Protein AF-Q8EFC2-F1 (afdb_monomer_lite)

Structure (mmCIF, N/CA/C/O backbone):
data_AF-Q8EFC2-F1
#
_entry.id   AF-Q8EFC2-F1
#
loop_
_atom_site.group_PDB
_atom_site.id
_atom_site.type_symbol
_atom_site.label_atom_id
_atom_site.label_alt_id
_atom_site.label_comp_id
_atom_site.label_asym_id
_atom_site.label_entity_id
_atom_site.label_seq_id
_atom_site.pdbx_PDB_ins_code
_atom_site.Cartn_x
_atom_site.Cartn_y
_atom_site.Cartn_z
_atom_site.occupancy
_atom_site.B_iso_or_equiv
_atom_site.auth_seq_id
_atom_site.auth_comp_id
_atom_site.auth_asym_id
_atom_site.auth_atom_id
_atom_site.pdbx_PDB_model_num
ATOM 1 N N . MET A 1 1 ? 34.731 -32.583 42.833 1.00 42.94 1 MET A N 1
ATOM 2 C CA . MET A 1 1 ? 34.113 -32.515 41.490 1.00 42.94 1 MET A CA 1
ATOM 3 C C . MET A 1 1 ? 32.756 -33.190 41.585 1.00 42.94 1 MET A C 1
ATOM 5 O O . MET A 1 1 ? 32.535 -33.853 42.584 1.00 42.94 1 MET A O 1
ATOM 9 N N . ASP A 1 2 ? 31.865 -32.944 40.630 1.00 43.34 2 ASP A N 1
ATOM 10 C CA . ASP A 1 2 ? 30.459 -33.392 40.584 1.00 43.34 2 ASP A CA 1
ATOM 11 C C . ASP A 1 2 ? 29.440 -32.460 41.240 1.00 43.34 2 ASP A C 1
ATOM 13 O O . ASP A 1 2 ? 28.976 -32.687 42.354 1.00 43.34 2 ASP A O 1
ATOM 17 N N . LYS A 1 3 ? 29.041 -31.430 40.482 1.00 41.22 3 LYS A N 1
ATOM 18 C CA . LYS A 1 3 ? 27.658 -30.934 40.455 1.00 41.22 3 LYS A CA 1
ATOM 19 C C . LYS A 1 3 ? 27.324 -30.413 39.057 1.00 41.22 3 LYS A C 1
ATOM 21 O O . LYS A 1 3 ? 27.696 -29.307 38.693 1.00 41.22 3 LYS A O 1
ATOM 26 N N . LEU A 1 4 ? 26.580 -31.206 38.306 1.00 53.72 4 LEU A N 1
ATOM 27 C CA . LEU A 1 4 ? 25.557 -30.745 37.369 1.00 53.72 4 LEU A CA 1
ATOM 28 C C . LEU A 1 4 ? 24.415 -31.776 37.504 1.00 53.72 4 LEU A C 1
ATOM 30 O O . LEU A 1 4 ? 24.735 -32.934 37.781 1.00 53.72 4 LEU A O 1
ATOM 34 N N . PRO A 1 5 ? 23.125 -31.432 37.313 1.00 52.19 5 PRO A N 1
ATOM 35 C CA . PRO A 1 5 ? 22.729 -30.561 36.212 1.00 52.19 5 PRO A CA 1
ATOM 36 C C . PRO A 1 5 ? 21.422 -29.755 36.415 1.00 52.19 5 PRO A C 1
ATOM 38 O O . PRO A 1 5 ? 20.816 -29.762 37.477 1.00 52.19 5 PRO A O 1
ATOM 41 N N . PHE A 1 6 ? 20.979 -29.112 35.329 1.00 51.31 6 PHE A N 1
ATOM 42 C CA . PHE A 1 6 ? 19.567 -28.872 34.999 1.00 51.31 6 PHE A CA 1
ATOM 43 C C . PHE A 1 6 ? 18.726 -28.027 35.972 1.00 51.31 6 PHE A C 1
ATOM 45 O O . PHE A 1 6 ? 18.026 -28.560 36.817 1.00 51.31 6 PHE A O 1
ATOM 52 N N . MET A 1 7 ? 18.697 -26.711 35.756 1.00 48.56 7 MET A N 1
ATOM 53 C CA . MET A 1 7 ? 17.544 -25.812 35.990 1.00 48.56 7 MET A CA 1
ATOM 54 C C . MET A 1 7 ? 18.058 -24.399 35.694 1.00 48.56 7 MET A C 1
ATOM 56 O O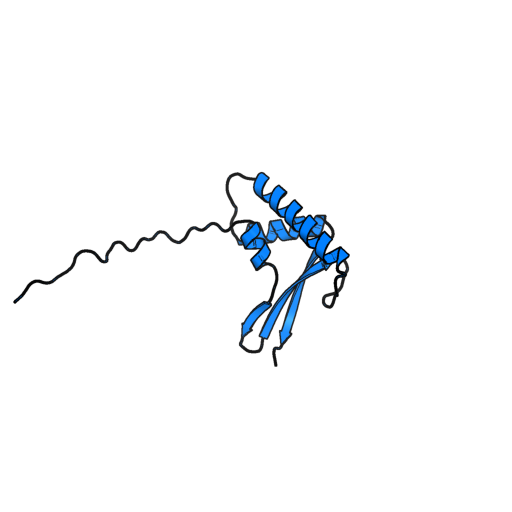 . MET A 1 7 ? 18.842 -23.858 36.458 1.00 48.56 7 MET A O 1
ATOM 60 N N . CYS A 1 8 ? 17.862 -23.833 34.505 1.00 45.88 8 CYS A N 1
ATOM 61 C CA . CYS A 1 8 ? 16.819 -22.815 34.327 1.00 45.88 8 CYS A CA 1
ATOM 62 C C . CYS A 1 8 ? 16.732 -22.319 32.864 1.00 45.88 8 CYS A C 1
ATOM 64 O O . CYS A 1 8 ? 16.289 -21.206 32.617 1.00 45.88 8 CYS A O 1
ATOM 66 N N . CYS A 1 9 ? 17.131 -23.110 31.864 1.00 48.31 9 CYS A N 1
ATOM 67 C CA . CYS A 1 9 ? 16.943 -22.741 30.446 1.00 48.31 9 CYS A CA 1
ATOM 68 C C . CYS A 1 9 ? 15.582 -23.200 29.883 1.00 48.31 9 CYS A C 1
ATOM 70 O O . CYS A 1 9 ? 15.455 -23.456 28.692 1.00 48.31 9 CYS A O 1
ATOM 72 N N . LEU A 1 10 ? 14.568 -23.331 30.745 1.00 48.47 10 LEU A N 1
ATOM 73 C CA . LEU A 1 10 ? 13.222 -23.813 30.407 1.00 48.47 10 LEU A CA 1
ATOM 74 C C . LEU A 1 10 ? 12.133 -22.771 30.692 1.00 48.47 10 LEU A C 1
ATOM 76 O O . LEU A 1 10 ? 10.983 -23.103 30.946 1.00 48.47 10 LEU A O 1
ATOM 80 N N . LEU A 1 11 ? 12.483 -21.492 30.596 1.00 51.72 11 LEU A N 1
ATOM 81 C CA . LEU A 1 11 ? 11.512 -20.455 30.269 1.00 51.72 11 LEU A CA 1
ATOM 82 C C . LEU A 1 11 ? 11.810 -20.014 28.844 1.00 51.72 11 LEU A C 1
ATOM 84 O O . LEU A 1 11 ? 12.255 -18.902 28.578 1.00 51.72 11 LEU A O 1
ATOM 88 N N . ALA A 1 12 ? 11.577 -20.953 27.922 1.00 47.91 12 ALA A N 1
ATOM 89 C CA . ALA A 1 12 ? 11.133 -20.620 26.585 1.00 47.91 12 ALA A CA 1
ATOM 90 C C . ALA A 1 12 ? 9.891 -19.747 26.770 1.00 47.91 12 ALA A C 1
ATOM 92 O O . ALA A 1 12 ? 8.781 -20.229 26.990 1.00 47.91 12 ALA A O 1
ATOM 93 N N . VAL A 1 13 ? 10.141 -18.443 26.794 1.00 47.25 13 VAL A N 1
ATOM 94 C CA . VAL A 1 13 ? 9.182 -17.361 26.666 1.00 47.25 13 VAL A CA 1
ATOM 95 C C . VAL A 1 13 ? 8.493 -17.609 25.325 1.00 47.25 13 VAL A C 1
ATOM 97 O O . VAL A 1 13 ? 8.854 -17.056 24.296 1.00 47.25 13 VAL A O 1
ATOM 100 N N . LEU A 1 14 ? 7.493 -18.493 25.343 1.00 47.53 14 LEU A N 1
ATOM 101 C CA . LEU A 1 14 ? 6.465 -18.676 24.323 1.00 47.53 14 LEU A CA 1
ATOM 102 C C . LEU A 1 14 ? 5.513 -17.474 24.349 1.00 47.53 14 LEU A C 1
ATOM 104 O O . LEU A 1 14 ? 4.299 -17.606 24.226 1.00 47.53 14 LEU A O 1
ATOM 108 N N . PHE A 1 15 ? 6.066 -16.272 24.481 1.00 45.75 15 PHE A N 1
ATOM 109 C CA . PHE A 1 15 ? 5.449 -15.129 23.856 1.00 45.75 15 PHE A CA 1
ATOM 110 C C . PHE A 1 15 ? 5.815 -15.306 22.394 1.00 45.75 15 PHE A C 1
ATOM 112 O O . PHE A 1 15 ? 6.843 -14.818 21.932 1.00 45.75 15 PHE A O 1
ATOM 119 N N . GLY A 1 16 ? 4.982 -16.049 21.656 1.00 38.81 16 GLY A N 1
ATOM 120 C CA . GLY A 1 16 ? 4.881 -15.766 20.234 1.00 38.81 16 GLY A CA 1
ATOM 121 C C . GLY A 1 16 ? 4.770 -14.251 20.151 1.00 38.81 16 GLY A C 1
ATOM 122 O O . GLY A 1 16 ? 3.900 -13.695 20.827 1.00 38.81 16 GLY A O 1
ATOM 123 N N . CYS A 1 17 ? 5.728 -13.595 19.488 1.00 49.59 17 CYS A N 1
ATOM 124 C CA . CYS A 1 17 ? 5.719 -12.155 19.285 1.00 49.59 17 CYS A CA 1
ATOM 125 C C . CYS A 1 17 ? 4.403 -11.819 18.591 1.00 49.59 17 CYS A C 1
ATOM 127 O O . CYS A 1 17 ? 4.303 -11.770 17.372 1.00 49.59 17 CYS A O 1
ATOM 129 N N . ASN A 1 18 ? 3.363 -11.604 19.387 1.00 43.41 18 ASN A N 1
ATOM 130 C CA . ASN A 1 18 ? 2.073 -11.119 18.962 1.00 43.41 18 ASN A CA 1
ATOM 131 C C . ASN A 1 18 ? 2.218 -9.601 18.882 1.00 43.41 18 ASN A C 1
ATOM 133 O O . ASN A 1 18 ? 1.435 -8.841 19.447 1.00 43.41 18 ASN A O 1
ATOM 137 N N . THR A 1 19 ? 3.275 -9.145 18.204 1.00 52.53 19 THR A N 1
ATOM 138 C CA . THR A 1 19 ? 3.332 -7.800 17.667 1.00 52.53 19 THR A CA 1
ATOM 139 C C . THR A 1 19 ? 2.287 -7.806 16.570 1.00 52.53 19 THR A C 1
ATOM 141 O O . THR A 1 19 ? 2.577 -8.056 15.401 1.00 52.53 19 THR A O 1
ATOM 144 N N . LYS A 1 20 ? 1.021 -7.630 16.960 1.00 60.59 20 LYS A N 1
ATOM 145 C CA . LYS A 1 20 ? -0.027 -7.259 16.025 1.00 60.59 20 LYS A CA 1
ATOM 146 C C . LYS A 1 20 ? 0.461 -5.952 15.411 1.00 60.59 20 LYS A C 1
ATOM 148 O O . LYS A 1 20 ? 0.366 -4.909 16.048 1.00 60.59 20 LYS A O 1
ATOM 153 N N . GLY A 1 21 ? 1.075 -6.042 14.230 1.00 75.25 21 GLY A N 1
ATOM 154 C CA . GLY A 1 21 ? 1.606 -4.880 13.522 1.00 75.25 21 GLY A CA 1
ATOM 155 C C . GLY A 1 21 ? 0.529 -3.808 13.368 1.00 75.25 21 GLY A C 1
ATOM 156 O O . GLY A 1 21 ? -0.670 -4.107 13.407 1.00 75.25 21 GLY A O 1
ATOM 157 N N . THR A 1 22 ? 0.937 -2.555 13.225 1.00 91.31 22 THR A N 1
ATOM 158 C CA . THR A 1 22 ? -0.002 -1.442 13.060 1.00 91.31 22 THR A CA 1
ATOM 159 C C . THR A 1 22 ? -0.396 -1.267 11.590 1.00 91.31 22 THR A C 1
ATOM 161 O O . THR A 1 22 ? 0.180 -1.904 10.700 1.00 91.31 22 THR A O 1
ATOM 164 N N . TYR A 1 23 ? -1.374 -0.403 11.309 1.00 94.00 23 TYR A N 1
ATOM 165 C CA . TYR A 1 23 ? -1.682 -0.019 9.929 1.00 94.00 23 TYR A CA 1
ATOM 166 C C . TYR A 1 23 ? -0.494 0.691 9.269 1.00 94.00 23 TYR A C 1
ATOM 168 O O . TYR A 1 23 ? -0.197 0.414 8.115 1.00 94.00 23 TYR A O 1
ATOM 176 N N . GLU A 1 24 ? 0.238 1.524 10.012 1.00 93.81 24 GLU A N 1
ATOM 177 C CA . GLU A 1 24 ? 1.437 2.225 9.538 1.00 93.81 24 GLU A CA 1
ATOM 178 C C . GLU A 1 24 ? 2.588 1.262 9.224 1.00 93.81 24 GLU A C 1
ATOM 180 O O . GLU A 1 24 ? 3.358 1.490 8.297 1.00 93.81 24 GLU A O 1
ATOM 185 N N . GLN A 1 25 ? 2.737 0.178 9.992 1.00 93.00 25 GLN A N 1
ATOM 186 C CA . GLN A 1 25 ? 3.691 -0.872 9.638 1.00 93.00 25 GLN A CA 1
ATOM 187 C C . GLN A 1 25 ? 3.241 -1.608 8.374 1.00 93.00 25 GLN A C 1
ATOM 189 O O . GLN A 1 25 ? 4.031 -1.782 7.453 1.00 93.00 25 GLN A O 1
ATOM 194 N N . THR A 1 26 ? 1.964 -1.988 8.322 1.00 94.00 26 THR A N 1
ATOM 195 C CA . THR A 1 26 ? 1.392 -2.716 7.183 1.00 94.00 26 THR A CA 1
ATOM 196 C C . THR A 1 26 ? 1.517 -1.899 5.890 1.00 94.00 26 THR A C 1
ATOM 198 O O . THR A 1 26 ? 1.879 -2.447 4.856 1.00 94.00 26 THR A O 1
ATOM 201 N N . SER A 1 27 ? 1.296 -0.580 5.932 1.00 95.00 27 SER A N 1
ATOM 202 C CA . SER A 1 27 ? 1.414 0.281 4.749 1.00 95.00 27 SER A CA 1
ATOM 203 C C . SER A 1 27 ? 2.839 0.422 4.228 1.00 95.00 27 SER A C 1
ATOM 205 O O . SER A 1 27 ? 3.024 0.496 3.018 1.00 95.00 27 SER A O 1
ATOM 207 N N . ARG A 1 28 ? 3.844 0.413 5.112 1.00 94.19 28 ARG A N 1
ATOM 208 C CA . ARG A 1 28 ? 5.256 0.390 4.699 1.00 94.19 28 ARG A CA 1
ATOM 209 C C . ARG A 1 28 ? 5.638 -0.915 4.007 1.00 94.19 28 ARG A C 1
ATOM 211 O O . ARG A 1 28 ? 6.487 -0.898 3.131 1.00 94.19 28 ARG A O 1
ATOM 218 N N . GLU A 1 29 ? 5.023 -2.029 4.392 1.00 93.00 29 GLU A N 1
ATOM 219 C CA . GLU A 1 29 ? 5.275 -3.349 3.794 1.00 93.00 29 GLU A CA 1
ATOM 220 C C . GLU A 1 29 ? 4.533 -3.550 2.455 1.00 93.00 29 GLU A C 1
ATOM 222 O O . GLU A 1 29 ? 4.880 -4.441 1.672 1.00 93.00 29 GLU A O 1
ATOM 227 N N . LEU A 1 30 ? 3.519 -2.721 2.172 1.00 94.75 30 LEU A N 1
ATOM 228 C CA . LEU A 1 30 ? 2.776 -2.739 0.908 1.00 94.75 30 LEU A CA 1
ATOM 229 C C . LEU A 1 30 ? 3.555 -2.140 -0.266 1.00 94.75 30 LEU A C 1
ATOM 231 O O . LEU A 1 30 ? 3.200 -2.424 -1.404 1.00 94.75 30 LEU A O 1
ATOM 235 N N . THR A 1 31 ? 4.598 -1.347 -0.023 1.00 93.12 31 THR A N 1
ATOM 236 C CA . THR A 1 31 ? 5.408 -0.720 -1.076 1.00 93.12 31 THR A CA 1
ATOM 237 C C . THR A 1 31 ? 6.857 -1.198 -1.041 1.00 93.12 31 THR A C 1
ATOM 239 O O . THR A 1 31 ? 7.330 -1.753 -0.051 1.00 93.12 31 THR A O 1
ATOM 242 N N . GLY A 1 32 ? 7.574 -0.985 -2.143 1.00 91.50 32 GLY A N 1
ATOM 243 C CA . GLY A 1 32 ? 8.983 -1.338 -2.279 1.00 91.50 32 GLY A CA 1
ATOM 244 C C . GLY A 1 32 ? 9.218 -2.690 -2.950 1.00 91.50 32 GLY A C 1
ATOM 245 O O . GLY A 1 32 ? 8.302 -3.319 -3.481 1.00 91.50 32 GLY A O 1
ATOM 246 N N . LEU A 1 33 ? 10.488 -3.097 -2.959 1.00 91.62 33 LEU A N 1
ATOM 247 C CA . LEU A 1 33 ? 10.965 -4.310 -3.617 1.00 91.62 33 LEU A CA 1
ATOM 248 C C . LEU A 1 33 ? 10.860 -5.523 -2.688 1.00 91.62 33 LEU A C 1
ATOM 250 O O . LEU A 1 33 ? 11.395 -5.520 -1.581 1.00 91.62 33 LEU A O 1
ATOM 254 N N . GLU A 1 34 ? 10.238 -6.584 -3.184 1.00 93.12 34 GLU A N 1
ATOM 255 C CA . GLU A 1 34 ? 10.191 -7.900 -2.559 1.00 93.12 34 GLU A CA 1
ATOM 256 C C . GLU A 1 34 ? 10.978 -8.900 -3.410 1.00 93.12 34 GLU A C 1
ATOM 258 O O . GLU A 1 34 ? 10.577 -9.239 -4.521 1.00 93.12 34 GLU A O 1
ATOM 263 N N . LEU A 1 35 ? 12.125 -9.356 -2.905 1.00 92.56 35 LEU A N 1
ATOM 264 C CA . LEU A 1 35 ? 12.964 -10.341 -3.589 1.00 92.56 35 LEU A CA 1
ATOM 265 C C . LEU A 1 35 ? 12.445 -11.755 -3.334 1.00 92.56 35 LEU A C 1
ATOM 267 O O . LEU A 1 35 ? 12.299 -12.165 -2.183 1.00 92.56 35 LEU A O 1
ATOM 271 N N . ILE A 1 36 ? 12.239 -12.516 -4.406 1.00 92.94 36 ILE A N 1
ATOM 272 C CA . ILE A 1 36 ? 11.828 -13.926 -4.342 1.00 92.94 36 ILE A CA 1
ATOM 273 C C . ILE A 1 36 ? 13.006 -14.849 -4.670 1.00 92.94 36 ILE A C 1
ATOM 275 O O . ILE A 1 36 ? 13.135 -15.933 -4.103 1.00 92.94 36 ILE A O 1
ATOM 279 N N . ALA A 1 37 ? 13.897 -14.405 -5.556 1.00 92.00 37 ALA A N 1
ATOM 280 C CA . ALA A 1 37 ? 15.157 -15.061 -5.881 1.00 92.00 37 ALA A CA 1
ATOM 281 C C . ALA A 1 37 ? 16.236 -13.998 -6.179 1.00 92.00 37 ALA A C 1
ATOM 283 O O . ALA A 1 37 ? 15.898 -12.827 -6.349 1.00 92.00 37 ALA A O 1
ATOM 284 N N . PRO A 1 38 ? 17.530 -14.364 -6.285 1.00 89.56 38 PRO A N 1
ATOM 285 C CA . PRO A 1 38 ? 18.608 -13.392 -6.509 1.00 89.56 38 PRO A CA 1
ATOM 286 C C . PRO A 1 38 ? 18.410 -12.459 -7.715 1.00 89.56 38 PRO A C 1
ATOM 288 O O . PRO A 1 38 ? 18.847 -11.315 -7.669 1.00 89.56 38 PRO A O 1
ATOM 291 N N . HIS A 1 39 ? 17.727 -12.932 -8.761 1.00 91.75 39 HIS A N 1
ATOM 292 C CA . HIS A 1 39 ? 17.485 -12.189 -10.003 1.00 91.75 39 HIS A CA 1
ATOM 293 C C . HIS A 1 39 ? 16.000 -11.925 -10.276 1.00 91.75 39 HIS A C 1
ATOM 295 O O . HIS A 1 39 ? 15.657 -11.526 -11.383 1.00 91.75 39 HIS A O 1
ATOM 301 N N . LEU A 1 40 ? 15.116 -12.182 -9.306 1.00 93.44 40 LEU A N 1
ATOM 302 C CA . LEU A 1 40 ? 13.669 -12.068 -9.480 1.00 93.44 40 LEU A CA 1
ATOM 303 C C . LEU A 1 40 ? 13.030 -11.453 -8.239 1.00 93.44 40 LEU A C 1
ATOM 305 O O . LEU A 1 40 ? 13.190 -11.958 -7.123 1.00 93.44 40 LEU A O 1
ATOM 309 N N . GLY A 1 41 ? 12.249 -10.404 -8.445 1.00 94.38 41 GLY A N 1
ATOM 310 C CA . GLY A 1 41 ? 11.455 -9.794 -7.392 1.00 94.38 41 GLY A CA 1
ATOM 311 C C . GLY A 1 41 ? 10.206 -9.118 -7.924 1.00 94.38 41 GLY A C 1
ATOM 312 O O . GLY A 1 41 ? 9.967 -9.073 -9.127 1.00 94.38 41 GLY A O 1
ATOM 313 N N . TYR A 1 42 ? 9.428 -8.574 -7.002 1.00 93.31 42 TYR A N 1
ATOM 314 C CA . TYR A 1 42 ? 8.252 -7.773 -7.294 1.00 93.31 42 TYR A CA 1
ATOM 315 C C . TYR A 1 42 ? 8.433 -6.376 -6.722 1.00 93.31 42 TYR A C 1
ATOM 317 O O . TYR A 1 42 ? 8.739 -6.223 -5.538 1.00 93.31 42 TYR A O 1
ATOM 325 N N . PHE A 1 43 ? 8.234 -5.352 -7.541 1.00 92.69 43 PHE A N 1
ATOM 326 C CA . PHE A 1 43 ? 8.177 -3.976 -7.078 1.00 92.69 43 PHE A CA 1
ATOM 327 C C . PHE A 1 43 ? 6.729 -3.547 -6.910 1.00 92.69 43 PHE A C 1
ATOM 329 O O . PHE A 1 43 ? 5.919 -3.669 -7.826 1.00 92.69 43 PHE A O 1
ATOM 336 N N . LYS A 1 44 ? 6.403 -3.075 -5.708 1.00 93.62 44 LYS A N 1
ATOM 337 C CA . LYS A 1 44 ? 5.058 -2.643 -5.338 1.00 93.62 44 LYS A CA 1
ATOM 338 C C . LYS A 1 44 ? 5.049 -1.132 -5.156 1.00 93.62 44 LYS A C 1
ATOM 340 O O . LYS A 1 44 ? 5.848 -0.595 -4.381 1.00 93.62 44 LYS A O 1
ATOM 345 N N . SER A 1 45 ? 4.136 -0.441 -5.821 1.00 94.12 45 SER A N 1
ATOM 346 C CA . SER A 1 45 ? 4.044 1.020 -5.774 1.00 94.12 45 SER A CA 1
ATOM 347 C C . SER A 1 45 ? 2.597 1.494 -5.879 1.00 94.12 45 SER A C 1
ATOM 349 O O . SER A 1 45 ? 1.722 0.789 -6.380 1.00 94.12 45 SER A O 1
ATOM 351 N N . TRP A 1 46 ? 2.336 2.696 -5.367 1.00 95.75 46 TRP A N 1
ATOM 352 C CA . TRP A 1 46 ? 1.060 3.377 -5.570 1.00 95.75 46 TRP A CA 1
ATOM 353 C C . TRP A 1 46 ? 1.122 4.206 -6.843 1.00 95.75 46 TRP A C 1
ATOM 355 O O . TRP A 1 46 ? 2.098 4.922 -7.061 1.00 95.75 46 TRP A O 1
ATOM 365 N N . VAL A 1 47 ? 0.054 4.159 -7.630 1.00 95.94 47 VAL A N 1
ATOM 366 C CA . VAL A 1 47 ? -0.139 5.028 -8.794 1.00 95.94 47 VAL A CA 1
ATOM 367 C C . VAL A 1 47 ? -1.575 5.558 -8.804 1.00 95.94 47 VAL A C 1
ATOM 369 O O . VAL A 1 47 ? -2.458 4.938 -8.194 1.00 95.94 47 VAL A O 1
ATOM 372 N N . PRO A 1 48 ? -1.849 6.680 -9.489 1.00 96.31 48 PRO A N 1
ATOM 373 C CA . PRO A 1 48 ? -3.215 7.124 -9.716 1.00 96.31 48 PRO A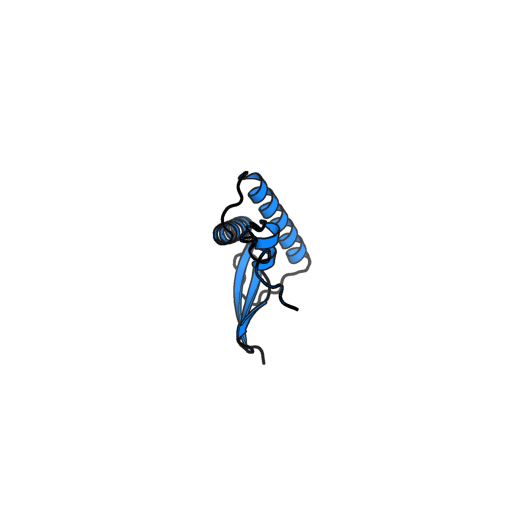 CA 1
ATOM 374 C C . PRO A 1 48 ? -4.049 6.033 -10.397 1.00 96.31 48 PRO A C 1
ATOM 376 O O . PRO A 1 48 ? -3.570 5.264 -11.238 1.00 96.31 48 PRO A O 1
ATOM 379 N N . LEU A 1 49 ? -5.316 5.940 -10.014 1.00 95.44 49 LEU A N 1
ATOM 380 C CA . LEU A 1 49 ? -6.242 4.975 -10.586 1.00 95.44 49 LEU A CA 1
ATOM 381 C C . LEU A 1 49 ? -6.393 5.222 -12.094 1.00 95.44 49 LEU A C 1
ATOM 383 O O . LEU A 1 49 ? -6.679 6.336 -12.527 1.00 95.44 49 LEU A O 1
ATOM 387 N N . GLY A 1 50 ? -6.212 4.167 -12.889 1.00 90.88 50 GLY A N 1
ATOM 388 C CA . GLY A 1 50 ? -6.233 4.232 -14.353 1.00 90.88 50 GLY A CA 1
ATOM 389 C C . GLY A 1 50 ? -4.865 4.452 -15.007 1.00 90.88 50 GLY A C 1
ATOM 390 O O . GLY A 1 50 ? -4.773 4.333 -16.227 1.00 90.88 50 GLY A O 1
ATOM 391 N N . SER A 1 51 ? -3.812 4.716 -14.228 1.00 89.69 51 SER A N 1
ATOM 392 C CA . SER A 1 51 ? -2.430 4.690 -14.719 1.00 89.69 51 SER A CA 1
ATOM 393 C C . SER A 1 51 ? -1.938 3.260 -14.973 1.00 89.69 51 SER A C 1
ATOM 395 O O . SER A 1 51 ? -2.446 2.299 -14.387 1.00 89.69 51 SER A O 1
ATOM 397 N N . ASP A 1 52 ? -0.943 3.130 -15.850 1.00 79.81 52 ASP A N 1
ATOM 398 C CA . ASP A 1 52 ? -0.213 1.890 -16.112 1.00 79.81 52 ASP A CA 1
ATOM 399 C C . ASP A 1 52 ? 0.904 1.651 -15.077 1.00 79.81 52 ASP A C 1
ATOM 401 O O . ASP A 1 52 ? 1.083 2.426 -14.136 1.00 79.81 52 ASP A O 1
ATOM 405 N N . GLY A 1 53 ? 1.622 0.529 -15.205 1.00 65.94 53 GLY A N 1
ATOM 406 C CA . GLY A 1 53 ? 2.621 0.137 -14.208 1.00 65.94 53 GLY A CA 1
ATOM 407 C C . GLY A 1 53 ? 3.890 0.991 -14.207 1.00 65.94 53 GLY A C 1
ATOM 408 O O . GLY A 1 53 ? 4.411 1.314 -13.141 1.00 65.94 53 GLY A O 1
ATOM 409 N N . VAL A 1 54 ? 4.311 1.489 -15.375 1.00 72.38 54 VAL A N 1
ATOM 410 C CA . VAL A 1 54 ? 5.542 2.289 -15.541 1.00 72.38 54 VAL A CA 1
ATOM 411 C C . VAL A 1 54 ? 5.289 3.783 -15.273 1.00 72.38 54 VAL A C 1
ATOM 413 O O . VAL A 1 54 ? 5.900 4.672 -15.872 1.00 72.38 54 VAL A O 1
ATOM 416 N N . TYR A 1 55 ? 4.360 4.089 -14.370 1.00 83.06 55 TYR A N 1
ATOM 417 C CA . TYR A 1 55 ? 3.922 5.453 -14.116 1.00 83.06 55 TYR A CA 1
ATOM 418 C C . TYR A 1 55 ? 4.935 6.237 -13.274 1.00 83.06 55 TYR A C 1
ATOM 420 O O . TYR A 1 55 ? 5.223 5.896 -12.125 1.00 83.06 55 TYR A O 1
ATOM 428 N N . GLN A 1 56 ? 5.435 7.348 -13.817 1.00 88.06 56 GLN A N 1
ATOM 429 C CA . GLN A 1 56 ? 6.250 8.300 -13.064 1.00 88.06 56 GLN A CA 1
ATOM 430 C C . GLN A 1 56 ? 5.357 9.360 -12.416 1.00 88.06 56 GLN A C 1
ATOM 432 O O . GLN A 1 56 ? 4.797 10.214 -13.102 1.00 88.06 56 GLN A O 1
ATOM 437 N N . MET A 1 57 ? 5.241 9.310 -11.087 1.00 91.00 57 MET A N 1
ATOM 438 C CA . MET A 1 57 ? 4.521 10.330 -10.322 1.00 91.00 57 MET A CA 1
ATOM 439 C C . MET A 1 57 ? 5.260 11.668 -10.347 1.00 91.00 57 MET A C 1
ATOM 441 O O . MET A 1 57 ? 6.471 11.716 -10.117 1.00 91.00 57 MET A O 1
ATOM 445 N N . THR A 1 58 ? 4.514 12.758 -10.523 1.00 94.00 58 THR A N 1
ATOM 446 C CA . THR A 1 58 ? 5.026 14.109 -10.262 1.00 94.00 58 THR A CA 1
ATOM 447 C C . THR A 1 58 ? 5.280 14.313 -8.765 1.00 94.00 58 THR A C 1
ATOM 449 O O . THR A 1 58 ? 4.718 13.608 -7.925 1.00 94.00 58 THR A O 1
ATOM 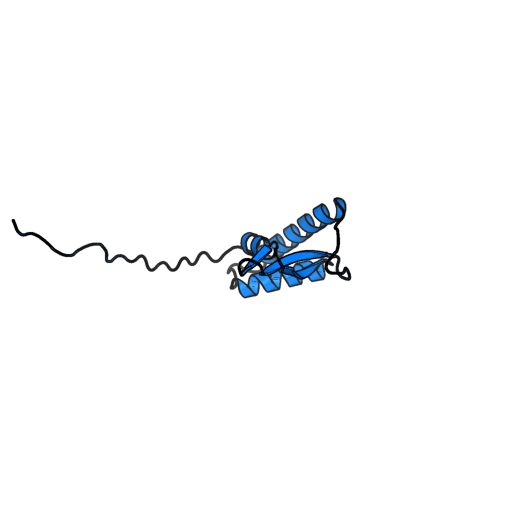452 N N . ASP A 1 59 ? 6.093 15.307 -8.403 1.00 95.50 59 ASP A N 1
ATOM 453 C CA . ASP A 1 59 ? 6.343 15.644 -6.992 1.00 95.50 59 ASP A CA 1
ATOM 454 C C . ASP A 1 59 ? 5.041 15.999 -6.250 1.00 95.50 59 ASP A C 1
ATOM 456 O O . ASP A 1 59 ? 4.834 15.603 -5.102 1.00 95.50 59 ASP A O 1
ATOM 460 N N . GLU A 1 60 ? 4.125 16.693 -6.929 1.00 96.44 60 GLU A N 1
ATOM 461 C CA . GLU A 1 60 ? 2.800 17.036 -6.400 1.00 96.44 60 GLU A CA 1
ATOM 462 C C . GLU A 1 60 ? 1.984 15.777 -6.079 1.00 96.44 60 GLU A C 1
ATOM 464 O O . GLU A 1 60 ? 1.407 15.668 -4.996 1.00 96.44 60 GLU A O 1
ATOM 469 N N . GLN A 1 61 ? 2.006 14.788 -6.975 1.00 95.75 61 GLN A N 1
ATOM 470 C CA . GLN A 1 61 ? 1.327 13.509 -6.780 1.00 95.75 61 GLN A CA 1
ATOM 471 C C . GLN A 1 61 ? 1.951 12.679 -5.662 1.00 95.75 61 GLN A C 1
ATOM 473 O O . GLN A 1 61 ? 1.225 12.029 -4.918 1.00 95.75 61 GLN A O 1
ATOM 478 N N . GLN A 1 62 ? 3.274 12.707 -5.496 1.00 95.00 62 GLN A N 1
ATOM 479 C CA . GLN A 1 62 ? 3.930 12.023 -4.378 1.00 95.00 62 GLN A CA 1
ATOM 480 C C . GLN A 1 62 ? 3.482 12.607 -3.031 1.00 95.00 62 GLN A C 1
ATOM 482 O O . GLN A 1 62 ? 3.170 11.866 -2.098 1.00 95.00 62 GLN A O 1
ATOM 487 N N . VAL A 1 63 ? 3.398 13.937 -2.930 1.00 97.31 63 VAL A N 1
ATOM 488 C CA . VAL A 1 63 ? 2.896 14.611 -1.722 1.00 97.31 63 VAL A CA 1
ATOM 489 C C . VAL A 1 63 ? 1.423 14.276 -1.481 1.00 97.31 63 VAL A C 1
ATOM 491 O O . VAL A 1 63 ? 1.038 13.961 -0.351 1.00 97.31 63 VAL A O 1
ATOM 494 N N . GLU A 1 64 ? 0.597 14.307 -2.527 1.00 97.69 64 GLU A N 1
ATOM 495 C CA . GLU A 1 64 ? -0.815 13.929 -2.447 1.00 97.69 64 GLU A CA 1
ATOM 496 C C . GLU A 1 64 ? -0.989 12.479 -1.979 1.00 97.69 64 GLU A C 1
ATOM 498 O O . GLU A 1 64 ? -1.729 12.229 -1.026 1.00 97.69 64 GLU A O 1
ATOM 503 N N . GLN A 1 65 ? -0.252 11.540 -2.575 1.00 96.94 65 GLN A N 1
ATOM 504 C CA . GLN A 1 65 ? -0.265 10.120 -2.227 1.00 96.94 65 GLN A CA 1
ATOM 505 C C . GLN A 1 65 ? 0.002 9.905 -0.735 1.00 96.94 65 GLN A C 1
ATOM 507 O O . GLN A 1 65 ? -0.726 9.162 -0.072 1.00 96.94 65 GLN A O 1
ATOM 512 N N . VAL A 1 66 ? 1.018 10.577 -0.185 1.00 97.06 66 VAL A N 1
ATOM 513 C CA . VAL A 1 66 ? 1.372 10.484 1.238 1.00 97.06 66 VAL A CA 1
ATOM 514 C C . VAL A 1 66 ? 0.261 11.049 2.124 1.00 97.06 66 VAL A C 1
ATOM 516 O O . VAL A 1 66 ? -0.085 10.446 3.144 1.00 97.06 66 VAL A O 1
ATOM 519 N N . ASN A 1 67 ? -0.329 12.183 1.744 1.00 98.19 67 ASN A N 1
ATOM 520 C CA . ASN A 1 67 ? -1.426 12.797 2.494 1.00 98.19 67 ASN A CA 1
ATOM 521 C C . ASN A 1 67 ? -2.669 11.899 2.520 1.00 98.19 67 ASN A C 1
ATOM 523 O O . ASN A 1 67 ? -3.253 11.678 3.585 1.00 98.19 67 ASN A O 1
ATOM 527 N N . VAL A 1 68 ? -3.035 11.338 1.368 1.00 98.25 68 VAL A N 1
ATOM 528 C CA . VAL A 1 68 ? -4.153 10.402 1.223 1.00 98.25 68 VAL A CA 1
ATOM 529 C C . VAL A 1 68 ? -3.906 9.122 2.020 1.00 98.25 68 VAL A C 1
ATOM 531 O O . VAL A 1 68 ? -4.787 8.678 2.761 1.00 98.25 68 VAL A O 1
ATOM 534 N N . LEU A 1 69 ? -2.694 8.565 1.957 1.00 98.06 69 LEU A N 1
ATOM 535 C CA . LEU A 1 69 ? -2.326 7.401 2.757 1.00 98.06 69 LEU A CA 1
ATOM 536 C C . LEU A 1 69 ? -2.476 7.692 4.251 1.00 98.06 69 LEU A C 1
ATOM 538 O O . LEU A 1 69 ? -3.122 6.926 4.962 1.00 98.06 69 LEU A O 1
ATOM 542 N N . ASN A 1 70 ? -1.957 8.820 4.733 1.00 97.81 70 ASN A N 1
ATOM 543 C CA . ASN A 1 70 ? -2.087 9.203 6.139 1.00 97.81 70 ASN A CA 1
ATOM 544 C C . ASN A 1 70 ? -3.552 9.377 6.568 1.00 97.81 70 ASN A C 1
ATOM 546 O O . ASN A 1 70 ? -3.926 8.953 7.665 1.00 97.81 70 ASN A O 1
ATOM 550 N N . LEU A 1 71 ? -4.400 9.946 5.705 1.00 97.88 71 LEU A N 1
ATOM 551 C CA . LEU A 1 71 ? -5.841 10.028 5.943 1.00 97.88 71 LEU A CA 1
ATOM 552 C C . LEU A 1 71 ? -6.455 8.629 6.108 1.00 97.88 71 LEU A C 1
ATOM 554 O O . LEU A 1 71 ? -7.161 8.383 7.089 1.00 97.88 71 LEU A O 1
ATOM 558 N N . CYS A 1 72 ? -6.136 7.703 5.202 1.00 97.81 72 CYS A N 1
ATOM 559 C CA . CYS A 1 72 ? -6.600 6.320 5.260 1.00 97.81 72 CYS A CA 1
ATOM 560 C C . CYS A 1 72 ? -6.159 5.599 6.538 1.00 97.81 72 CYS A C 1
ATOM 562 O O . CYS A 1 72 ? -6.973 4.958 7.205 1.00 97.81 72 CYS A O 1
ATOM 564 N N . LEU A 1 73 ? -4.890 5.733 6.930 1.00 96.06 73 LEU A N 1
ATOM 565 C CA . LEU A 1 73 ? -4.363 5.105 8.145 1.00 96.06 73 LEU A CA 1
ATOM 566 C C . LEU A 1 73 ? -5.074 5.623 9.401 1.00 96.06 73 LEU A C 1
ATOM 568 O O . LEU A 1 73 ? -5.435 4.830 10.273 1.00 96.06 73 LEU A O 1
ATOM 572 N N . ASN A 1 74 ? -5.349 6.928 9.466 1.00 95.69 74 ASN A N 1
ATOM 573 C CA . ASN A 1 74 ? -6.076 7.535 10.580 1.00 95.69 74 ASN A CA 1
ATOM 574 C C . ASN A 1 74 ? -7.531 7.047 10.668 1.00 95.69 74 ASN A C 1
ATOM 576 O O . ASN A 1 74 ? -7.998 6.736 11.764 1.00 95.69 74 ASN A O 1
ATOM 580 N N . GLN A 1 75 ? -8.232 6.930 9.535 1.00 95.19 75 GLN A N 1
ATOM 581 C CA . GLN A 1 75 ? -9.599 6.393 9.486 1.00 95.19 75 GLN A CA 1
ATOM 582 C C . GLN A 1 75 ? -9.654 4.916 9.897 1.00 95.19 75 GLN A C 1
ATOM 584 O O . GLN A 1 75 ? -10.527 4.499 10.655 1.00 95.19 75 GLN A O 1
ATOM 589 N N . LEU A 1 76 ? -8.706 4.108 9.423 1.00 94.69 76 LEU A N 1
ATOM 590 C CA . LEU A 1 76 ? -8.664 2.682 9.738 1.00 94.69 76 LEU A CA 1
ATOM 591 C C . LEU A 1 76 ? -8.319 2.432 11.209 1.00 94.69 76 LEU A C 1
ATOM 593 O O . LEU A 1 76 ? -8.909 1.550 11.838 1.00 94.69 76 LEU A O 1
ATOM 597 N N . LYS A 1 77 ? -7.422 3.234 11.788 1.00 91.62 77 LYS A N 1
ATOM 598 C CA . LYS A 1 77 ? -7.054 3.160 13.207 1.00 91.62 77 LYS A CA 1
ATOM 599 C C . LYS A 1 77 ? -8.212 3.506 14.146 1.00 91.62 77 LYS A C 1
ATOM 601 O O . LYS A 1 77 ? -8.284 2.932 15.227 1.00 91.62 77 LYS A O 1
ATOM 606 N N . SER A 1 78 ? -9.111 4.409 13.753 1.00 88.25 78 SER A N 1
ATOM 607 C CA . SER A 1 78 ? -10.274 4.791 14.568 1.00 88.25 78 SER A CA 1
ATOM 608 C C . SER A 1 78 ? -11.477 3.851 14.418 1.00 88.25 78 SER A C 1
ATOM 610 O O . SER A 1 78 ? -12.423 3.953 15.194 1.00 88.25 78 SER A O 1
ATOM 612 N N . SER A 1 79 ? -11.449 2.925 13.453 1.00 84.12 79 SER A N 1
ATOM 613 C CA . SER A 1 79 ? -12.594 2.064 13.119 1.00 84.12 79 SER A CA 1
ATOM 614 C C . SER A 1 79 ? -12.819 0.868 14.058 1.00 84.12 79 SER A C 1
ATOM 616 O O . SER A 1 79 ? -13.911 0.303 14.064 1.00 84.12 79 SER A O 1
ATOM 618 N N . SER A 1 80 ? -11.812 0.451 14.834 1.00 80.31 80 SER A N 1
ATOM 619 C CA . SER A 1 80 ? -11.898 -0.714 15.728 1.00 80.31 80 SER A CA 1
ATOM 620 C C . 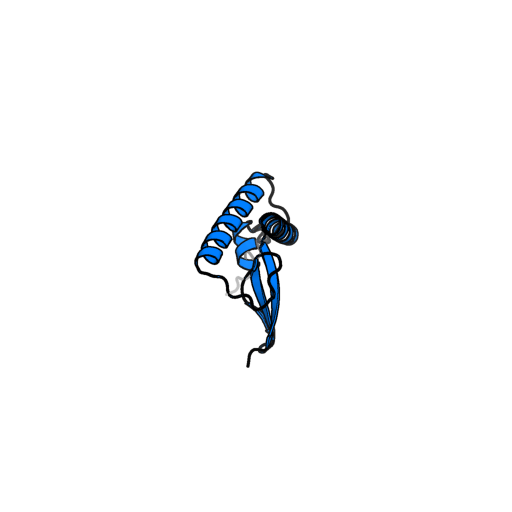SER A 1 80 ? -10.853 -0.648 16.842 1.00 80.31 80 SER A C 1
ATOM 622 O O . SER A 1 80 ? -9.693 -0.329 16.590 1.00 80.31 80 SER A O 1
ATOM 624 N N . GLU A 1 81 ? -11.239 -1.032 18.062 1.00 79.38 81 GLU A N 1
ATOM 625 C CA . GLU A 1 81 ? -10.326 -1.158 19.210 1.00 79.38 81 GLU A CA 1
ATOM 626 C C . GLU A 1 81 ? -9.345 -2.331 19.052 1.00 79.38 81 GLU A C 1
ATOM 628 O O . GLU A 1 81 ? -8.207 -2.281 19.520 1.00 79.38 81 GLU A O 1
ATOM 633 N N . ALA A 1 82 ? -9.768 -3.396 18.363 1.00 85.06 82 ALA A N 1
ATOM 634 C CA . ALA A 1 82 ? -8.924 -4.544 18.067 1.00 85.06 82 ALA A CA 1
ATOM 635 C C . ALA A 1 82 ? -8.348 -4.434 16.652 1.00 85.06 82 ALA A C 1
ATOM 637 O O . ALA A 1 82 ? -9.089 -4.334 15.670 1.00 85.06 82 ALA A O 1
ATOM 638 N N . LEU A 1 83 ? -7.020 -4.528 16.539 1.00 87.12 83 LEU A N 1
ATOM 639 C CA . LEU A 1 83 ? -6.363 -4.607 15.238 1.00 87.12 83 LEU A CA 1
ATOM 640 C C . LEU A 1 83 ? -6.666 -5.961 14.574 1.00 87.12 83 LEU A C 1
ATOM 642 O O . LEU A 1 83 ? -6.435 -7.004 15.207 1.00 87.12 83 LEU A O 1
ATOM 646 N N . PRO A 1 84 ? -7.132 -5.966 13.309 1.00 90.19 84 PRO A N 1
ATOM 647 C CA . PRO A 1 84 ? -7.360 -7.200 12.572 1.00 90.19 84 PRO A CA 1
ATOM 648 C C . PRO A 1 84 ? -6.032 -7.875 12.209 1.00 90.19 84 PRO A C 1
ATOM 650 O O . PRO A 1 84 ? -4.950 -7.347 12.488 1.00 90.19 84 PRO A O 1
ATOM 653 N N . SER A 1 85 ? -6.106 -9.057 11.592 1.00 92.19 85 SER A N 1
ATOM 654 C CA . SER A 1 85 ? -4.925 -9.760 11.079 1.00 92.19 85 SER A CA 1
ATOM 655 C C . SER A 1 85 ? -4.145 -8.890 10.090 1.00 92.19 85 SER A C 1
ATOM 657 O O . SER A 1 85 ? -4.695 -7.976 9.478 1.00 92.19 85 SER A O 1
ATOM 659 N N . HIS A 1 86 ? -2.857 -9.188 9.913 1.00 92.12 86 HIS A N 1
ATOM 660 C CA . HIS A 1 86 ? -2.012 -8.477 8.952 1.00 92.12 86 HIS A CA 1
ATOM 661 C C . HIS A 1 86 ? -2.608 -8.487 7.539 1.00 92.12 86 HIS A C 1
ATOM 663 O O . HIS A 1 86 ? -2.834 -7.419 6.980 1.00 92.12 86 HIS A O 1
ATOM 669 N N . ALA A 1 87 ? -3.000 -9.663 7.042 1.00 93.94 87 ALA A N 1
ATOM 670 C CA . ALA A 1 87 ? -3.632 -9.807 5.732 1.00 93.94 87 ALA A CA 1
ATOM 671 C C . ALA A 1 87 ? -4.881 -8.922 5.570 1.00 93.94 87 ALA A C 1
ATOM 673 O O . ALA A 1 87 ? -5.031 -8.245 4.556 1.00 93.94 87 ALA A O 1
ATOM 674 N N . LEU A 1 88 ? -5.761 -8.876 6.579 1.00 94.44 88 LEU A N 1
ATOM 675 C CA . LEU A 1 88 ? -6.959 -8.039 6.506 1.00 94.44 88 LEU A CA 1
ATOM 676 C C . LEU A 1 88 ? -6.613 -6.545 6.573 1.00 94.44 88 LEU A C 1
ATOM 678 O O . LEU A 1 88 ? -7.214 -5.758 5.849 1.00 94.44 88 LEU A O 1
ATOM 682 N N . ARG A 1 89 ? -5.616 -6.138 7.370 1.00 95.19 89 ARG A N 1
ATOM 683 C CA . ARG A 1 89 ? -5.142 -4.744 7.361 1.00 95.19 89 ARG A CA 1
ATOM 684 C C . ARG A 1 89 ? -4.616 -4.334 5.990 1.00 95.19 89 ARG A C 1
ATOM 686 O O . ARG A 1 89 ? -4.956 -3.246 5.541 1.00 95.19 89 ARG A O 1
ATOM 693 N N . SER A 1 90 ? -3.840 -5.192 5.328 1.00 96.00 90 SER A N 1
ATOM 694 C CA . SER A 1 90 ? -3.314 -4.933 3.983 1.00 96.00 90 SER A CA 1
ATOM 695 C C . SER A 1 90 ? -4.445 -4.653 2.997 1.00 96.00 90 SER A C 1
ATOM 697 O O . SER A 1 90 ? -4.432 -3.629 2.319 1.00 96.00 90 SER A O 1
ATOM 699 N N . VAL A 1 91 ? -5.474 -5.509 2.992 1.00 97.25 91 VAL A N 1
ATOM 700 C CA . VAL A 1 91 ? -6.665 -5.334 2.146 1.00 97.25 91 VAL A CA 1
ATOM 701 C C . VAL A 1 91 ? -7.386 -4.022 2.459 1.00 97.25 91 VAL A C 1
ATOM 703 O O . VAL A 1 91 ? -7.730 -3.282 1.543 1.00 97.25 91 VAL A O 1
ATOM 706 N N . LEU A 1 92 ? -7.589 -3.700 3.738 1.00 97.12 92 LEU A N 1
ATOM 707 C CA . LEU A 1 92 ? -8.293 -2.481 4.143 1.00 97.12 92 LEU A CA 1
ATOM 708 C C . LEU A 1 92 ? -7.537 -1.200 3.756 1.00 97.12 92 LEU A C 1
ATOM 710 O O . LEU A 1 92 ? -8.170 -0.224 3.354 1.00 97.12 92 LEU A O 1
ATOM 714 N N . VAL A 1 93 ? -6.200 -1.197 3.843 1.00 97.69 93 VAL A N 1
ATOM 715 C CA . VAL A 1 93 ? -5.373 -0.068 3.381 1.00 97.69 93 VAL A CA 1
ATOM 716 C C . VAL A 1 93 ? -5.528 0.121 1.874 1.00 97.69 93 VAL A C 1
ATOM 718 O O . VAL A 1 93 ? -5.817 1.234 1.442 1.00 97.69 93 VAL A O 1
ATOM 721 N N . VAL A 1 94 ? -5.412 -0.957 1.090 1.00 98.19 94 VAL A N 1
ATOM 722 C CA . VAL A 1 94 ? -5.583 -0.912 -0.372 1.00 98.19 94 VAL A CA 1
ATOM 723 C C . VAL A 1 94 ? -6.971 -0.405 -0.752 1.00 98.19 94 VAL A C 1
ATOM 725 O O . VAL A 1 94 ? -7.079 0.539 -1.524 1.00 98.19 94 VAL A O 1
ATOM 728 N N . GLN A 1 95 ? -8.029 -0.944 -0.145 1.00 98.12 95 GLN A N 1
ATOM 729 C CA . GLN A 1 95 ? -9.401 -0.510 -0.419 1.00 98.12 95 GLN A CA 1
ATOM 730 C C . GLN A 1 95 ? -9.652 0.959 -0.068 1.00 98.12 95 GLN A C 1
ATOM 732 O O . GLN A 1 95 ? -10.455 1.624 -0.723 1.00 98.12 95 GLN A O 1
ATOM 737 N N . CYS A 1 96 ? -9.022 1.470 0.993 1.00 98.19 96 CYS A N 1
ATOM 738 C CA . CYS A 1 96 ? -9.139 2.883 1.325 1.00 98.19 96 CYS A CA 1
ATOM 739 C C . CYS A 1 96 ? -8.448 3.751 0.271 1.00 98.19 96 CYS A C 1
ATOM 741 O O 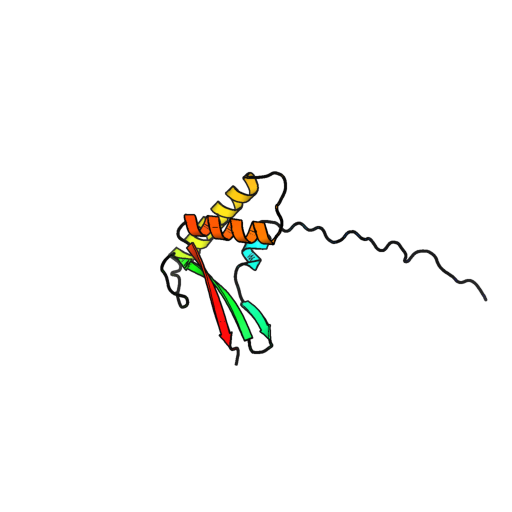. CYS A 1 96 ? -9.073 4.677 -0.238 1.00 98.19 96 CYS A O 1
ATOM 743 N N . MET A 1 97 ? -7.208 3.418 -0.097 1.00 98.38 97 MET A N 1
ATOM 744 C CA . MET A 1 97 ? -6.455 4.127 -1.136 1.00 98.38 97 MET A CA 1
ATOM 745 C C . MET A 1 97 ? -7.200 4.123 -2.479 1.00 98.38 97 MET A C 1
ATOM 747 O O . MET A 1 97 ? -7.330 5.169 -3.110 1.00 98.38 97 MET A O 1
ATOM 751 N N . GLU A 1 98 ? -7.794 2.992 -2.863 1.00 98.00 98 GLU A N 1
ATOM 752 C CA . GLU A 1 98 ? -8.571 2.847 -4.102 1.00 98.00 98 GLU A CA 1
ATOM 753 C C . GLU A 1 98 ? -9.777 3.786 -4.148 1.00 98.00 98 GLU A C 1
ATOM 755 O O . GLU A 1 98 ? -9.987 4.488 -5.137 1.00 98.00 98 GLU A O 1
ATOM 760 N N . LYS A 1 99 ? -10.517 3.903 -3.039 1.00 97.81 99 LYS A N 1
ATOM 761 C CA . LYS A 1 99 ? -11.617 4.877 -2.909 1.00 97.81 99 LYS A CA 1
ATOM 762 C C . LYS A 1 99 ? -11.154 6.328 -3.022 1.00 97.81 99 LYS A C 1
ATOM 764 O O . LYS A 1 99 ? -11.964 7.189 -3.350 1.00 97.81 99 LYS A O 1
ATOM 769 N N . GLN A 1 100 ? -9.886 6.594 -2.721 1.00 98.00 100 GLN A N 1
ATOM 770 C CA . GLN A 1 100 ? -9.260 7.909 -2.843 1.00 98.00 100 GLN A CA 1
ATOM 771 C C . GLN A 1 100 ? -8.580 8.110 -4.209 1.00 98.00 100 GLN A C 1
ATOM 773 O O . GLN A 1 100 ? -7.877 9.097 -4.394 1.00 98.00 100 GLN A O 1
ATOM 778 N N . GLY A 1 101 ? -8.777 7.196 -5.166 1.00 97.62 101 GLY A N 1
ATOM 779 C CA . GLY A 1 101 ? -8.239 7.320 -6.521 1.00 97.62 101 GLY A CA 1
ATOM 780 C C . GLY A 1 101 ? -6.818 6.785 -6.694 1.00 97.62 101 GLY A C 1
ATOM 781 O O . GLY A 1 101 ? -6.151 7.175 -7.647 1.00 97.62 101 GLY A O 1
ATOM 782 N N . TRP A 1 102 ? -6.357 5.891 -5.817 1.00 97.50 102 TRP A N 1
ATOM 783 C CA . TRP A 1 102 ? -5.017 5.298 -5.874 1.00 97.50 102 TRP A CA 1
ATOM 784 C C . TRP A 1 102 ? -5.072 3.777 -5.944 1.00 97.50 102 TRP A C 1
ATOM 786 O O . TRP A 1 102 ? -5.726 3.138 -5.131 1.00 97.50 102 TRP A O 1
ATOM 796 N N . GLN A 1 103 ? -4.321 3.173 -6.855 1.00 96.56 103 GLN A N 1
ATOM 797 C CA . GLN A 1 103 ? -4.216 1.718 -6.969 1.00 96.56 103 GLN A CA 1
ATOM 798 C C . GLN A 1 103 ? -2.806 1.246 -6.614 1.00 96.56 103 GLN A C 1
ATOM 800 O O . GLN A 1 103 ? -1.825 1.957 -6.843 1.00 96.56 103 GLN A O 1
ATOM 805 N N . LEU A 1 104 ? -2.715 0.044 -6.044 1.00 95.69 104 LEU A N 1
ATOM 806 C CA . LEU A 1 104 ? -1.439 -0.628 -5.824 1.00 95.69 104 LEU A CA 1
ATOM 807 C C . LEU A 1 104 ? -1.089 -1.423 -7.082 1.00 95.69 104 LEU A C 1
ATOM 809 O O . LEU A 1 104 ? -1.821 -2.340 -7.452 1.00 95.69 104 LEU A O 1
ATOM 813 N N . VAL A 1 105 ? 0.030 -1.091 -7.711 1.00 94.19 105 VAL A N 1
ATOM 814 C CA . VAL A 1 105 ? 0.593 -1.864 -8.817 1.00 94.19 105 VAL A CA 1
ATOM 815 C C . VAL A 1 105 ? 1.680 -2.782 -8.280 1.00 94.19 105 VAL A C 1
ATOM 817 O O . VAL A 1 105 ? 2.412 -2.432 -7.353 1.00 94.19 105 VAL A O 1
ATOM 820 N N . VAL A 1 106 ? 1.771 -3.968 -8.878 1.00 93.38 106 VAL A N 1
ATOM 821 C CA . VAL A 1 106 ? 2.828 -4.943 -8.626 1.00 93.38 106 VAL A CA 1
ATOM 822 C C . VAL A 1 106 ? 3.475 -5.295 -9.959 1.00 93.38 106 VAL A C 1
ATOM 824 O O . VAL A 1 106 ? 2.809 -5.826 -10.846 1.00 93.38 106 VAL A O 1
ATOM 827 N N . GLU A 1 107 ? 4.763 -5.006 -10.092 1.00 91.88 107 GLU A N 1
ATOM 828 C CA . GLU A 1 107 ? 5.545 -5.281 -11.296 1.00 91.88 107 GLU A CA 1
ATOM 829 C C . GLU A 1 107 ? 6.583 -6.363 -11.017 1.00 91.88 107 GLU A C 1
ATOM 831 O O . GLU A 1 107 ? 7.313 -6.289 -10.029 1.00 91.88 107 GLU A O 1
ATOM 836 N N . GLU A 1 108 ? 6.671 -7.367 -11.886 1.00 92.56 108 GLU A N 1
ATOM 837 C CA . GLU A 1 108 ? 7.761 -8.341 -11.844 1.00 92.56 108 GLU A CA 1
ATOM 838 C C . GLU A 1 108 ? 9.043 -7.702 -12.394 1.00 92.56 108 GLU A C 1
ATOM 840 O O . GLU A 1 108 ? 9.050 -7.137 -13.488 1.00 92.56 108 GLU A O 1
ATOM 845 N N . LEU A 1 109 ? 10.137 -7.807 -11.640 1.00 89.06 109 LEU A N 1
ATOM 846 C CA . LEU A 1 109 ? 11.446 -7.288 -12.014 1.00 89.06 109 LEU A CA 1
ATOM 847 C C . LEU A 1 109 ? 12.474 -8.413 -12.112 1.00 89.06 109 LEU A C 1
ATOM 849 O O . LEU A 1 109 ? 12.640 -9.208 -11.183 1.00 89.06 109 LEU A O 1
ATOM 853 N N . TYR A 1 110 ? 13.236 -8.388 -13.205 1.00 88.81 110 TYR A N 1
ATOM 854 C CA . TYR A 1 110 ? 14.456 -9.171 -13.362 1.00 88.81 110 TYR A CA 1
ATOM 855 C C . TYR A 1 110 ? 15.666 -8.301 -13.022 1.00 88.81 110 TYR A C 1
ATOM 857 O O . TYR A 1 110 ? 15.889 -7.268 -13.652 1.00 88.81 110 TYR A O 1
ATOM 865 N N . ILE A 1 111 ? 16.438 -8.711 -12.017 1.00 80.75 111 ILE A N 1
ATOM 866 C CA . ILE A 1 111 ? 17.610 -7.968 -11.537 1.00 80.75 111 ILE A CA 1
ATOM 867 C C . ILE A 1 111 ? 18.857 -8.601 -12.149 1.00 80.75 111 ILE A C 1
ATOM 869 O O . ILE A 1 111 ? 19.212 -9.732 -11.808 1.00 80.75 111 ILE A O 1
ATOM 873 N N . THR A 1 112 ? 19.490 -7.884 -13.075 1.00 76.00 112 THR A N 1
ATOM 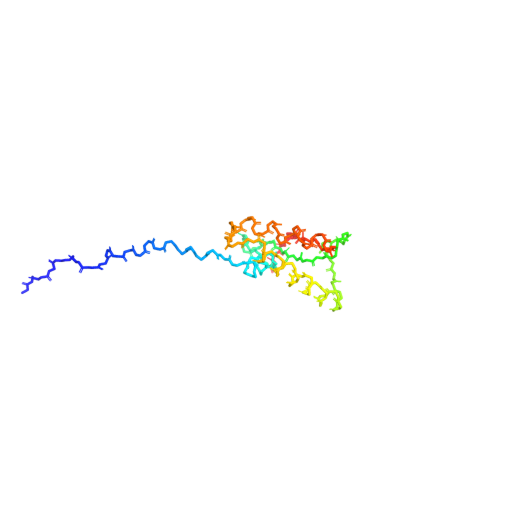874 C CA . THR A 1 112 ? 20.739 -8.285 -13.743 1.00 76.00 112 THR A CA 1
ATOM 875 C C . THR A 1 112 ? 21.968 -7.889 -12.949 1.00 76.00 112 THR A C 1
ATOM 877 O O . THR A 1 112 ? 21.998 -6.719 -12.503 1.00 76.00 112 THR A O 1
#

Foldseek 3Di:
DDDDDDDDPPPPVPPPVPPQDALVRLVVVQAAWDDPDPFKIKGKDKDFAPDDDPDDDDPVRVVVLVVQLVVQSVVVPVPDPDRDHSVVSNVSSQVSCVVVRMHMDIDMGGHD

pLDDT: mean 84.57, std 18.03, range [38.81, 98.38]

Secondary structure (DSSP, 8-state):
-------SS-------------HHHHHHHTSEEEEEETTEEEEEEEEETT--TT----HHHHHHHHHHHHHHHHHHHHS-SS---HHHHHHHHHHHHHHTTEEEEEEEEE--

Radius of gyration: 20.84 Å; chains: 1; bounding box: 47×50×58 Å

Organism: Shewanella oneidensis (strain ATCC 700550 / JCM 31522 / CIP 106686 / LMG 19005 / NCIMB 14063 / MR-1) (NCBI:txid211586)

Sequence (112 aa):
MDKLPFMCCLLAVLFGCNTKGTYEQTSRELTGLELIAPHLGYFKSWVPLGSDGVYQMTDEQQVEQVNVLNLCLNQLKSSSEALPSHALRSVLVVQCMEKQGWQLVVEELYIT